Protein AF-N8Q765-F1 (afdb_monomer_lite)

Foldseek 3Di:
DVVVCVQFDDDVVQWDDDPQQKIAGCNDPDGIFHNPPQDDVVVVVSNVVNVCVRSVD

Radius of gyration: 10.91 Å; chains: 1; bounding box: 23×22×25 Å

Sequence (57 aa):
MEFFREVHVGQEEDFTILVSNKISGNFGEVSYINLLKVPNFNDKDKFLKWAHKALNL

pLDDT: mean 83.53, std 5.28, range [58.44, 89.94]

Secondary structure (DSSP, 8-state):
-HHHHHH--S-GGG-EEETTTEEEEEETTEEEEE-TTPPPTTSHHHHHHHHHHHHH-

Structure (mmCIF, N/CA/C/O backbone):
data_AF-N8Q765-F1
#
_entry.id   AF-N8Q765-F1
#
loop_
_atom_site.group_PDB
_atom_site.id
_atom_site.type_symbol
_atom_site.label_atom_id
_atom_site.label_alt_id
_atom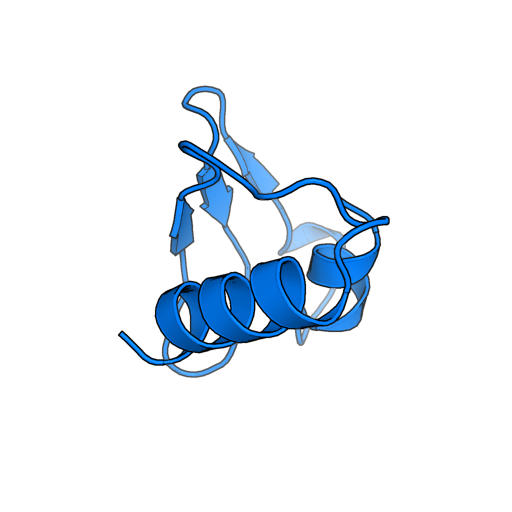_site.label_comp_id
_atom_site.label_a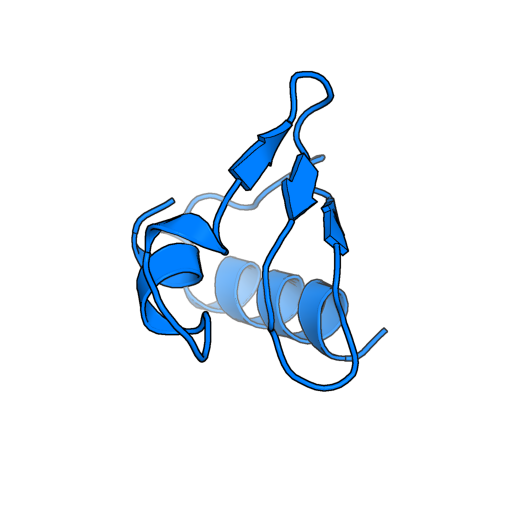sym_id
_atom_site.label_entity_id
_atom_site.label_seq_id
_atom_site.pdbx_PDB_ins_code
_atom_site.Cartn_x
_atom_site.Cartn_y
_atom_site.Cartn_z
_atom_site.occupancy
_atom_site.B_iso_or_equiv
_atom_site.auth_seq_id
_atom_site.auth_comp_id
_atom_site.auth_asym_id
_atom_site.auth_atom_id
_atom_site.pdbx_PDB_model_num
ATOM 1 N N . MET A 1 1 ? 3.267 8.374 -4.449 1.00 70.50 1 MET A N 1
ATOM 2 C CA . MET A 1 1 ? 2.375 8.649 -3.301 1.00 70.50 1 MET A CA 1
ATOM 3 C C . MET A 1 1 ? 0.992 9.074 -3.769 1.00 70.50 1 MET A C 1
ATOM 5 O O . MET A 1 1 ? 0.036 8.563 -3.212 1.00 70.50 1 MET A O 1
ATOM 9 N N . GLU A 1 2 ? 0.877 9.917 -4.800 1.00 78.81 2 GLU A N 1
ATOM 10 C CA . GLU A 1 2 ? -0.413 10.360 -5.369 1.00 78.81 2 GLU A CA 1
ATOM 11 C C . GLU A 1 2 ? -1.345 9.206 -5.757 1.00 78.81 2 GLU A C 1
ATOM 13 O O . GLU A 1 2 ? -2.472 9.179 -5.287 1.00 78.81 2 GLU A O 1
ATOM 18 N N . PHE A 1 3 ? -0.831 8.175 -6.438 1.00 80.44 3 PHE A N 1
ATOM 19 C CA . PHE A 1 3 ? -1.601 6.963 -6.753 1.00 80.44 3 PHE A CA 1
ATOM 20 C C . PHE A 1 3 ? -2.347 6.375 -5.541 1.00 80.44 3 PHE A C 1
ATOM 22 O O . PHE A 1 3 ? -3.509 6.008 -5.643 1.00 80.44 3 PHE A O 1
ATOM 29 N N . PHE A 1 4 ? -1.689 6.302 -4.378 1.00 80.75 4 PHE A N 1
ATOM 30 C CA . PHE A 1 4 ? -2.293 5.737 -3.171 1.00 80.75 4 PHE A CA 1
ATOM 31 C C . PHE A 1 4 ? -3.313 6.660 -2.515 1.00 80.75 4 PHE A C 1
ATOM 33 O O . PHE A 1 4 ? -4.218 6.171 -1.853 1.00 80.75 4 PHE A O 1
ATOM 40 N N . ARG A 1 5 ? -3.192 7.975 -2.707 1.00 82.12 5 ARG A N 1
ATOM 41 C CA . ARG A 1 5 ? -4.239 8.911 -2.293 1.00 82.12 5 ARG A CA 1
ATOM 42 C C . ARG A 1 5 ? -5.479 8.771 -3.170 1.00 82.12 5 ARG A C 1
ATOM 44 O O . ARG A 1 5 ? -6.578 8.848 -2.650 1.00 82.12 5 ARG A O 1
ATOM 51 N N . GLU A 1 6 ? -5.306 8.518 -4.467 1.00 83.31 6 GLU A N 1
ATOM 52 C CA . GLU A 1 6 ? -6.429 8.340 -5.397 1.00 83.31 6 GLU A CA 1
ATOM 53 C C . GLU A 1 6 ? -7.200 7.033 -5.173 1.00 83.31 6 GLU A C 1
ATOM 55 O O . GLU A 1 6 ? -8.414 7.009 -5.343 1.00 83.31 6 GLU A O 1
ATOM 60 N N . VAL A 1 7 ? -6.519 5.943 -4.793 1.00 82.94 7 VAL A N 1
ATOM 61 C CA . VAL A 1 7 ? -7.188 4.654 -4.517 1.00 82.94 7 VAL A CA 1
ATOM 62 C C . VAL A 1 7 ? -7.694 4.512 -3.078 1.00 82.94 7 VAL A C 1
ATOM 64 O O . VAL A 1 7 ? -8.359 3.527 -2.763 1.00 82.94 7 VAL A O 1
ATOM 67 N N . HIS A 1 8 ? -7.367 5.458 -2.196 1.00 83.31 8 HIS A N 1
ATOM 68 C CA . HIS A 1 8 ? -7.888 5.501 -0.831 1.00 83.31 8 HIS A CA 1
ATOM 69 C C . HIS A 1 8 ? -9.358 5.928 -0.841 1.00 83.31 8 HIS A C 1
ATOM 71 O O . HIS A 1 8 ? -9.716 6.948 -1.427 1.00 83.31 8 HIS A O 1
ATOM 77 N N . VAL A 1 9 ? -10.211 5.161 -0.164 1.00 83.00 9 VAL A N 1
ATOM 78 C CA . VAL A 1 9 ? -11.651 5.423 -0.073 1.00 83.00 9 VAL A CA 1
ATOM 79 C C . VAL A 1 9 ? -11.983 6.042 1.280 1.00 83.00 9 VAL A C 1
ATOM 81 O O . VAL A 1 9 ? -12.074 5.347 2.289 1.00 83.00 9 VAL A O 1
ATOM 84 N N . GLY A 1 10 ? -12.222 7.347 1.321 1.00 82.75 10 GLY A N 1
ATOM 85 C CA . GLY A 1 10 ? -12.562 8.039 2.563 1.00 82.75 10 GLY A CA 1
ATOM 86 C C . GLY A 1 10 ? -12.129 9.492 2.532 1.00 82.75 10 GLY A C 1
ATOM 87 O O . GLY A 1 10 ? -11.914 10.057 1.458 1.00 82.75 10 GLY A O 1
ATOM 88 N N . GLN A 1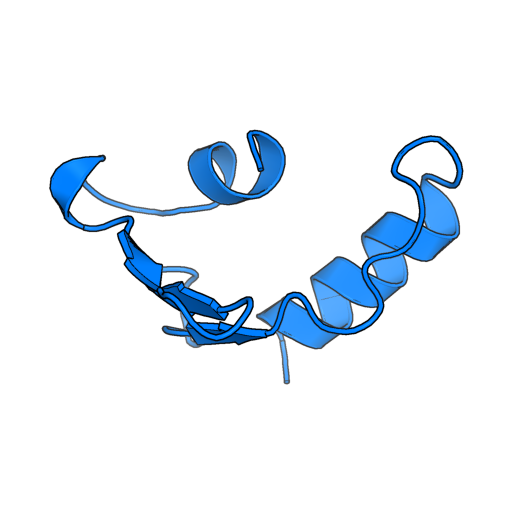 11 ? -12.002 10.100 3.708 1.00 82.88 11 GLN A N 1
ATOM 89 C CA . GLN A 1 11 ? -11.480 11.456 3.803 1.00 82.88 11 GLN A CA 1
ATOM 90 C C . GLN A 1 11 ? -9.950 11.430 3.730 1.00 82.88 11 GLN A C 1
ATOM 92 O O . GLN A 1 11 ? -9.315 10.427 4.063 1.00 82.88 11 GLN A O 1
ATOM 97 N N . GLU A 1 12 ? -9.331 12.533 3.301 1.00 78.75 12 GLU A N 1
ATOM 98 C CA . GLU A 1 12 ? -7.864 12.630 3.254 1.00 78.75 12 GLU A CA 1
ATOM 99 C C . GLU A 1 12 ? -7.216 12.461 4.635 1.00 78.75 12 GLU A C 1
ATOM 101 O O . GLU A 1 12 ? -6.089 11.982 4.727 1.00 78.75 12 GLU A O 1
ATOM 106 N N . GLU A 1 13 ? -7.930 12.816 5.703 1.00 82.81 13 GLU A N 1
ATOM 107 C CA . GLU A 1 13 ? -7.501 12.645 7.095 1.00 82.81 13 GLU A CA 1
ATOM 108 C C . GLU A 1 13 ? -7.362 11.173 7.518 1.00 82.81 13 GLU A C 1
ATOM 110 O O . GLU A 1 13 ? -6.530 10.857 8.368 1.00 82.81 13 GLU A O 1
ATOM 115 N N . ASP A 1 14 ? -8.080 10.256 6.863 1.00 84.12 14 ASP A N 1
ATOM 116 C CA . ASP A 1 14 ? -7.943 8.812 7.081 1.00 84.12 14 ASP A CA 1
ATOM 117 C C . ASP A 1 14 ? -6.694 8.226 6.388 1.00 84.12 14 ASP A C 1
ATOM 119 O O . ASP A 1 14 ? -6.310 7.080 6.646 1.00 84.12 14 ASP A O 1
ATOM 123 N N . PHE A 1 15 ? -6.039 8.992 5.506 1.00 88.12 15 PHE A N 1
ATOM 124 C CA . PHE A 1 15 ? -4.803 8.589 4.840 1.00 88.12 15 PHE A CA 1
ATOM 125 C C . PHE A 1 15 ? -3.584 9.074 5.630 1.00 88.12 15 PHE A C 1
ATOM 127 O O . PHE A 1 15 ? -3.269 10.263 5.680 1.00 88.12 15 PHE A O 1
ATOM 134 N N . THR A 1 16 ? -2.823 8.142 6.200 1.00 88.69 16 THR A N 1
ATOM 135 C CA . THR A 1 16 ? -1.651 8.468 7.023 1.00 88.69 16 THR A CA 1
ATOM 136 C C . THR A 1 16 ? -0.375 7.851 6.467 1.00 88.69 16 THR A C 1
ATOM 138 O O . THR A 1 16 ? -0.289 6.646 6.232 1.00 88.69 16 THR A O 1
ATOM 141 N N . ILE A 1 17 ? 0.669 8.672 6.331 1.00 86.44 17 ILE A N 1
ATOM 142 C CA . ILE A 1 17 ? 2.030 8.206 6.045 1.00 86.44 17 ILE A CA 1
ATOM 143 C C . ILE A 1 17 ? 2.716 7.888 7.373 1.00 86.44 17 ILE A C 1
ATOM 145 O O . ILE A 1 17 ? 2.914 8.766 8.209 1.00 86.44 17 ILE A O 1
ATOM 149 N N . LEU A 1 18 ? 3.094 6.629 7.563 1.00 85.06 18 LEU A N 1
ATOM 150 C CA . LEU A 1 18 ? 3.769 6.145 8.762 1.00 85.06 18 LEU A CA 1
ATOM 151 C C . LEU A 1 18 ? 5.290 6.116 8.545 1.00 85.06 18 LEU A C 1
ATOM 153 O O . LEU A 1 18 ? 5.780 5.807 7.457 1.00 85.06 18 LEU A O 1
ATOM 157 N N . VAL A 1 19 ? 6.047 6.352 9.619 1.00 75.75 19 VAL A N 1
ATOM 158 C CA . VAL A 1 19 ? 7.520 6.488 9.626 1.00 75.75 19 VAL A CA 1
ATOM 159 C C . VAL A 1 19 ? 8.307 5.272 9.103 1.00 75.75 19 VAL A C 1
ATOM 161 O O . VAL A 1 19 ? 9.498 5.378 8.837 1.00 75.75 19 VAL A O 1
ATOM 164 N N . SER A 1 20 ? 7.672 4.111 8.922 1.00 77.69 20 SER A N 1
ATOM 165 C CA . SER A 1 20 ? 8.331 2.849 8.543 1.00 77.69 20 SER A CA 1
ATOM 166 C C . SER A 1 20 ? 8.143 2.454 7.074 1.00 77.69 20 SER A C 1
ATOM 168 O O . SER A 1 20 ? 8.030 1.263 6.784 1.00 77.69 20 SER A O 1
ATOM 170 N N . ASN A 1 21 ? 8.079 3.418 6.149 1.00 84.19 21 ASN A N 1
ATOM 171 C CA . ASN A 1 21 ? 7.711 3.168 4.746 1.00 84.19 21 ASN A CA 1
ATOM 172 C C . ASN A 1 21 ? 6.358 2.456 4.644 1.00 84.19 21 ASN A C 1
ATOM 174 O O . ASN A 1 21 ? 6.195 1.515 3.878 1.00 84.19 21 ASN A O 1
ATOM 178 N N . LYS A 1 22 ? 5.394 2.861 5.466 1.00 86.88 22 LYS A N 1
ATOM 179 C CA . LYS A 1 22 ? 4.044 2.309 5.439 1.00 86.88 22 LYS A CA 1
ATOM 180 C C . LYS A 1 22 ? 3.060 3.435 5.219 1.00 86.88 22 LYS A C 1
ATOM 182 O O . LYS A 1 22 ? 3.283 4.553 5.674 1.00 86.88 22 LYS A O 1
ATOM 187 N N . ILE A 1 23 ? 1.969 3.121 4.551 1.00 89.50 23 ILE A N 1
ATOM 188 C CA . ILE A 1 23 ? 0.802 3.991 4.503 1.00 89.50 23 ILE A CA 1
ATOM 189 C C . ILE A 1 23 ? -0.373 3.243 5.106 1.00 89.50 23 ILE A C 1
ATOM 191 O O . ILE A 1 23 ? -0.504 2.031 4.926 1.00 89.50 23 ILE A O 1
ATOM 195 N N . SER A 1 24 ? -1.171 3.978 5.863 1.00 88.56 24 SER A N 1
ATOM 196 C CA . SER A 1 24 ? -2.450 3.544 6.397 1.00 88.56 24 SER A CA 1
ATOM 197 C C . SER A 1 24 ? -3.540 4.279 5.641 1.00 88.56 24 SER A C 1
ATOM 199 O O . SER A 1 24 ? -3.394 5.468 5.360 1.00 88.56 24 SER A O 1
ATOM 201 N N . GLY A 1 25 ? -4.605 3.573 5.315 1.00 87.75 25 GLY A N 1
ATOM 202 C CA . GLY A 1 25 ? -5.737 4.117 4.586 1.00 87.75 25 GLY A CA 1
ATOM 203 C C . GLY A 1 25 ? -6.769 3.029 4.362 1.00 87.75 25 GLY A C 1
ATOM 204 O O . GLY A 1 25 ? -6.533 1.863 4.668 1.00 87.75 25 GLY A O 1
ATOM 205 N N . ASN A 1 26 ? -7.919 3.404 3.835 1.00 88.19 26 ASN A N 1
ATOM 206 C CA . ASN A 1 26 ? -8.946 2.459 3.455 1.00 88.19 26 ASN A CA 1
ATOM 207 C C . ASN A 1 26 ? -8.745 2.080 1.987 1.00 88.19 26 ASN A C 1
ATOM 209 O O . ASN A 1 26 ? -9.134 2.820 1.083 1.00 88.19 26 ASN A O 1
ATOM 213 N N . PHE A 1 27 ? -8.133 0.921 1.760 1.00 85.81 27 PHE A N 1
ATOM 214 C CA . PHE A 1 27 ? -7.925 0.355 0.428 1.00 85.81 27 PHE A CA 1
ATOM 215 C C . PHE A 1 27 ? -8.817 -0.876 0.202 1.00 85.81 27 PHE A C 1
ATOM 217 O O . PHE A 1 27 ? -8.422 -1.821 -0.479 1.00 85.81 27 PHE A O 1
ATOM 224 N N . GLY A 1 28 ? -10.007 -0.892 0.813 1.00 83.06 28 GLY A N 1
ATOM 225 C CA . GLY A 1 28 ? -10.890 -2.057 0.843 1.00 83.06 28 GLY A CA 1
ATOM 226 C C . GLY A 1 28 ? -10.517 -3.003 1.984 1.00 83.06 28 GLY A C 1
ATOM 227 O O . GLY A 1 28 ? -10.513 -2.606 3.145 1.00 83.06 28 GLY A O 1
ATOM 228 N N . GLU A 1 29 ? -10.195 -4.257 1.665 1.00 82.00 29 GLU A N 1
ATOM 229 C CA . GLU A 1 29 ? -9.807 -5.268 2.667 1.00 82.00 29 GLU A CA 1
ATOM 230 C C . GLU A 1 29 ? -8.409 -5.019 3.264 1.00 82.00 29 GLU A C 1
ATOM 232 O O . GLU A 1 29 ? -8.055 -5.580 4.302 1.00 82.00 29 GLU A O 1
ATOM 237 N N . VAL A 1 30 ? -7.615 -4.145 2.635 1.00 82.00 30 VAL A N 1
ATOM 238 C CA . VAL A 1 30 ? -6.272 -3.779 3.089 1.00 82.00 30 VAL A CA 1
ATOM 239 C C . VAL A 1 30 ? -6.295 -2.405 3.749 1.00 82.00 30 VAL A C 1
ATOM 241 O O . VAL A 1 30 ? -6.634 -1.403 3.125 1.00 82.00 30 VAL A O 1
ATOM 244 N N . SER A 1 31 ? -5.864 -2.344 5.012 1.00 84.75 31 SER A N 1
ATOM 245 C CA . SER A 1 31 ? -5.741 -1.079 5.757 1.00 84.75 31 SER A CA 1
ATOM 246 C C . SER A 1 31 ? -4.317 -0.513 5.786 1.00 84.75 31 SER A C 1
ATOM 248 O O . SER A 1 31 ? -4.108 0.647 6.133 1.00 84.75 31 SER A O 1
ATOM 250 N N . TYR A 1 32 ? -3.319 -1.330 5.434 1.00 87.50 32 TYR A N 1
ATOM 251 C CA . TYR A 1 32 ? -1.907 -0.956 5.477 1.00 87.50 32 TYR A CA 1
ATOM 252 C C . TYR A 1 32 ? -1.165 -1.440 4.241 1.00 87.50 32 TYR A C 1
ATOM 254 O O . TYR A 1 32 ? -1.169 -2.630 3.935 1.00 87.50 32 TYR A O 1
ATOM 262 N N . ILE A 1 33 ? -0.426 -0.540 3.601 1.00 86.31 33 ILE A N 1
ATOM 263 C CA . ILE A 1 33 ? 0.443 -0.872 2.473 1.00 86.31 33 ILE A CA 1
ATOM 264 C C . ILE A 1 33 ? 1.888 -0.627 2.877 1.00 86.31 33 ILE A C 1
ATOM 266 O O . ILE A 1 33 ? 2.249 0.433 3.394 1.00 86.31 33 ILE A O 1
ATOM 270 N N . ASN A 1 34 ? 2.732 -1.623 2.627 1.00 86.25 34 ASN A N 1
ATOM 271 C CA . ASN A 1 34 ? 4.164 -1.523 2.847 1.00 86.25 34 ASN A CA 1
ATOM 272 C C . ASN A 1 34 ? 4.862 -1.037 1.570 1.00 86.25 34 ASN A C 1
ATOM 274 O O . ASN A 1 34 ? 4.846 -1.713 0.546 1.00 86.25 34 ASN A O 1
ATOM 278 N N . LEU A 1 35 ? 5.509 0.119 1.653 1.00 84.81 35 LEU A N 1
ATOM 279 C CA . LEU A 1 35 ? 6.265 0.773 0.586 1.00 84.81 35 LEU A CA 1
ATOM 280 C C . LEU A 1 35 ? 7.731 0.305 0.535 1.00 84.81 35 LEU A C 1
ATOM 282 O O . LEU A 1 35 ? 8.609 1.008 0.036 1.00 84.81 35 LEU A O 1
ATOM 286 N N . LEU A 1 36 ? 8.042 -0.886 1.046 1.00 81.00 36 LEU A N 1
ATOM 287 C CA . LEU A 1 36 ? 9.344 -1.501 0.814 1.00 81.00 36 LEU A CA 1
ATOM 288 C C . LEU A 1 36 ? 9.441 -1.991 -0.639 1.00 81.00 36 LEU A C 1
ATOM 290 O O . LEU A 1 36 ? 8.608 -2.765 -1.106 1.00 81.00 36 LEU A O 1
ATOM 294 N N . LYS A 1 37 ? 10.515 -1.586 -1.330 1.00 81.88 37 LYS A N 1
ATOM 295 C CA . LYS A 1 37 ? 10.843 -1.999 -2.709 1.00 81.88 37 LYS A CA 1
ATOM 296 C C . LYS A 1 37 ? 9.792 -1.602 -3.760 1.00 81.88 37 LYS A C 1
ATOM 298 O O . LYS A 1 37 ? 9.560 -2.359 -4.703 1.00 81.88 37 LYS A O 1
ATOM 303 N N . VAL A 1 38 ? 9.188 -0.418 -3.623 1.00 84.31 38 VAL A N 1
ATOM 304 C CA . VAL A 1 38 ? 8.279 0.131 -4.645 1.00 84.31 38 VAL A CA 1
ATOM 305 C C . VAL A 1 38 ? 9.006 0.204 -5.998 1.00 84.31 38 VAL A C 1
ATOM 307 O O . VAL A 1 38 ? 10.085 0.800 -6.070 1.00 84.31 38 VAL A O 1
ATOM 310 N N . PRO A 1 39 ? 8.463 -0.397 -7.073 1.00 84.94 39 PRO A N 1
ATOM 311 C CA . PRO A 1 39 ? 9.017 -0.251 -8.413 1.00 84.94 39 PRO A CA 1
ATOM 312 C C . PRO A 1 39 ? 8.971 1.206 -8.875 1.00 84.94 39 PRO A C 1
ATOM 314 O O . PRO A 1 39 ? 8.118 1.977 -8.442 1.00 84.94 39 PRO A O 1
ATOM 317 N N . ASN A 1 40 ? 9.849 1.578 -9.807 1.00 80.62 40 ASN A N 1
ATOM 318 C CA . ASN A 1 40 ? 9.744 2.886 -10.444 1.00 80.62 40 ASN A CA 1
ATOM 319 C C . ASN A 1 40 ? 8.396 2.988 -11.181 1.00 80.62 40 ASN A C 1
ATOM 321 O O . ASN A 1 40 ? 8.042 2.086 -11.937 1.00 80.62 40 ASN A O 1
ATOM 325 N N . PHE A 1 41 ? 7.667 4.084 -10.974 1.00 76.31 41 PHE A N 1
ATOM 326 C CA . PHE A 1 41 ? 6.389 4.341 -11.638 1.00 76.31 41 PHE A CA 1
ATOM 327 C C . PHE A 1 41 ? 6.508 4.379 -13.172 1.00 76.31 41 PHE A C 1
ATOM 329 O O . PHE A 1 41 ? 5.57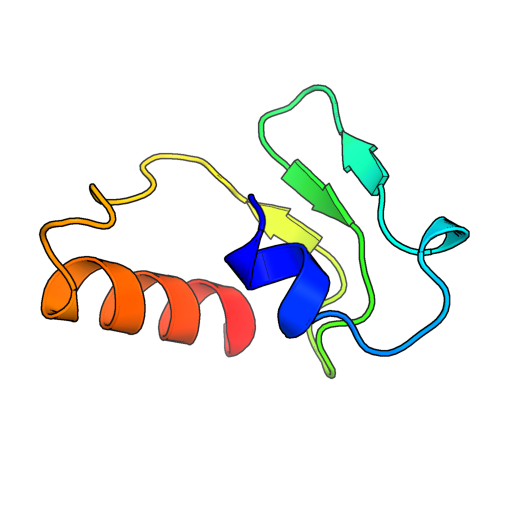7 3.979 -13.868 1.00 76.31 41 PHE A O 1
ATOM 336 N N . ASN A 1 42 ? 7.672 4.778 -13.700 1.00 83.38 42 ASN A N 1
ATOM 337 C CA . ASN A 1 42 ? 7.958 4.749 -15.139 1.00 83.38 42 ASN A CA 1
ATOM 338 C C . ASN A 1 42 ? 7.917 3.323 -15.715 1.00 83.38 42 ASN A C 1
ATOM 340 O O . ASN A 1 42 ? 7.682 3.139 -16.906 1.00 83.38 42 ASN A O 1
ATOM 344 N N . ASP A 1 43 ? 8.101 2.311 -14.868 1.00 88.69 43 ASP A N 1
ATOM 345 C CA . ASP A 1 43 ? 7.975 0.897 -15.204 1.00 88.69 43 ASP A CA 1
ATOM 346 C C . ASP A 1 43 ? 6.541 0.430 -14.889 1.00 88.69 43 ASP A C 1
ATOM 348 O O . ASP A 1 43 ? 6.284 -0.343 -13.960 1.00 88.69 43 ASP A O 1
ATOM 352 N N . LYS A 1 44 ? 5.574 0.996 -15.630 1.00 85.06 44 LYS A N 1
ATOM 353 C CA . LYS A 1 44 ? 4.132 0.938 -15.326 1.00 85.06 44 LYS A CA 1
ATOM 354 C C . LYS A 1 44 ? 3.621 -0.484 -15.077 1.00 85.06 44 LYS A C 1
ATOM 356 O O . LYS A 1 44 ? 2.864 -0.702 -14.137 1.00 85.06 44 LYS A O 1
ATOM 361 N N . ASP A 1 45 ? 4.048 -1.458 -15.880 1.00 89.94 45 ASP A N 1
ATOM 362 C CA . ASP A 1 45 ? 3.625 -2.859 -15.742 1.00 89.94 45 ASP A CA 1
ATOM 363 C C . ASP A 1 45 ? 4.117 -3.477 -14.423 1.00 89.94 45 ASP A C 1
ATOM 365 O O . ASP A 1 45 ? 3.359 -4.103 -13.675 1.00 89.94 45 ASP A O 1
ATOM 369 N N . LYS A 1 46 ? 5.385 -3.226 -14.086 1.00 89.06 46 LYS A N 1
ATOM 370 C CA . LYS A 1 46 ? 6.003 -3.696 -12.847 1.00 89.06 46 LYS A CA 1
ATOM 371 C C . LYS A 1 46 ? 5.382 -3.026 -11.624 1.00 89.06 46 LYS A C 1
ATOM 373 O O . LYS A 1 46 ? 5.131 -3.701 -10.624 1.00 89.06 46 LYS A O 1
ATOM 378 N N . PHE A 1 47 ? 5.111 -1.724 -11.715 1.00 88.69 47 PHE A N 1
ATOM 379 C CA . PHE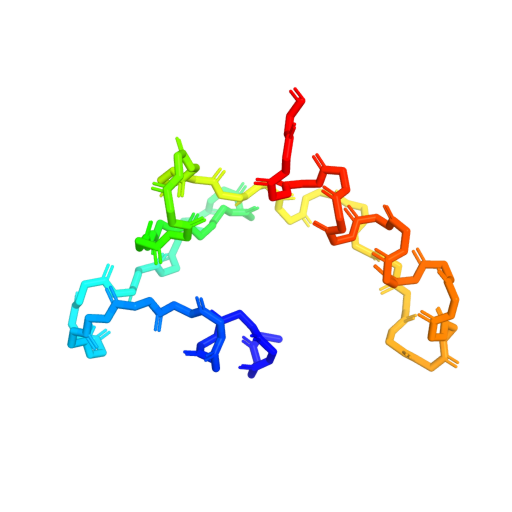 A 1 47 ? 4.433 -0.963 -10.671 1.00 88.69 47 PHE A CA 1
ATOM 380 C C . PHE A 1 47 ? 3.012 -1.481 -10.430 1.00 88.69 47 PHE A C 1
ATOM 382 O O . PHE A 1 47 ? 2.675 -1.787 -9.289 1.00 88.69 47 PHE A O 1
ATOM 389 N N . LEU A 1 48 ? 2.208 -1.664 -11.483 1.00 87.44 48 LEU A N 1
ATOM 390 C CA . LEU A 1 48 ? 0.833 -2.165 -11.368 1.00 87.44 48 LEU A CA 1
ATOM 391 C C . LEU A 1 48 ? 0.779 -3.578 -10.778 1.00 87.44 48 LEU A C 1
ATOM 393 O O . LEU A 1 48 ? -0.022 -3.834 -9.881 1.00 87.44 48 LEU A O 1
ATOM 397 N N . LYS A 1 49 ? 1.664 -4.485 -11.212 1.00 89.12 49 LYS A N 1
ATOM 398 C CA . LYS A 1 49 ? 1.760 -5.842 -10.641 1.00 89.12 49 LYS A CA 1
ATOM 399 C C . LYS A 1 49 ? 2.104 -5.822 -9.155 1.00 89.12 49 LYS A C 1
ATOM 401 O O . LYS A 1 49 ? 1.561 -6.615 -8.388 1.00 89.12 49 LYS A O 1
ATOM 406 N N . TRP A 1 50 ? 3.013 -4.942 -8.747 1.00 89.94 50 TRP A N 1
ATOM 407 C CA . TRP A 1 50 ? 3.348 -4.772 -7.338 1.00 89.94 50 TRP A CA 1
ATOM 408 C C . TRP A 1 50 ? 2.182 -4.163 -6.549 1.00 89.94 50 TRP A C 1
ATOM 410 O O . TRP A 1 50 ? 1.828 -4.709 -5.508 1.00 89.94 50 TRP A O 1
ATOM 420 N N . ALA A 1 51 ? 1.545 -3.107 -7.062 1.00 86.88 51 ALA A N 1
ATOM 421 C CA . ALA A 1 51 ? 0.413 -2.453 -6.411 1.00 86.88 51 ALA A CA 1
ATOM 422 C C . ALA A 1 51 ? -0.756 -3.428 -6.220 1.00 86.88 51 ALA A C 1
ATOM 424 O O . ALA A 1 51 ? -1.309 -3.514 -5.130 1.00 86.88 51 ALA A O 1
ATOM 425 N N . HIS A 1 52 ? -1.063 -4.241 -7.234 1.00 86.00 52 HIS A N 1
ATOM 426 C CA . HIS A 1 52 ? -2.094 -5.271 -7.142 1.00 86.00 52 HIS A CA 1
ATOM 427 C C . HIS A 1 52 ? -1.795 -6.295 -6.042 1.00 86.00 52 HIS A C 1
ATOM 429 O O . HIS A 1 52 ? -2.693 -6.649 -5.288 1.00 86.00 52 HIS A O 1
ATOM 435 N N . LYS A 1 53 ? -0.543 -6.757 -5.915 1.00 86.06 53 LYS A N 1
ATOM 436 C CA . LYS A 1 53 ? -0.141 -7.65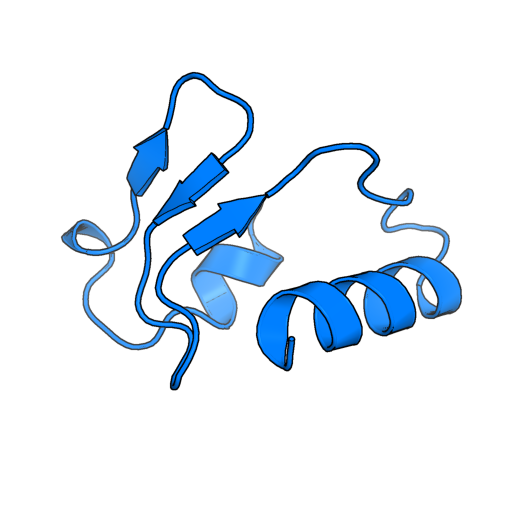5 -4.817 1.00 86.06 53 LYS A CA 1
ATOM 437 C C . LYS A 1 53 ? -0.221 -6.978 -3.453 1.00 86.06 53 LYS A C 1
ATOM 439 O O . LYS A 1 53 ? -0.577 -7.616 -2.476 1.00 86.06 53 LYS A O 1
ATOM 444 N N . ALA A 1 54 ? 0.133 -5.699 -3.382 1.00 82.88 54 ALA A N 1
ATOM 445 C CA . ALA A 1 54 ? 0.102 -4.946 -2.138 1.00 82.88 54 ALA A CA 1
ATOM 446 C C . ALA A 1 54 ? -1.332 -4.650 -1.660 1.00 82.88 54 ALA A C 1
ATOM 448 O O . ALA A 1 54 ? -1.543 -4.490 -0.463 1.00 82.88 54 ALA A O 1
ATOM 449 N N . LEU A 1 55 ? -2.291 -4.587 -2.590 1.00 81.06 55 LEU A N 1
ATOM 450 C CA . LEU A 1 55 ? -3.703 -4.285 -2.339 1.00 81.06 55 LEU A CA 1
ATOM 451 C C . LEU A 1 55 ? -4.602 -5.523 -2.201 1.00 81.06 55 LEU A C 1
ATOM 453 O O . LEU A 1 55 ? -5.682 -5.401 -1.645 1.00 81.06 55 LEU A O 1
ATOM 457 N N . ASN A 1 56 ? -4.187 -6.689 -2.704 1.00 73.75 56 ASN A N 1
ATOM 458 C CA . ASN A 1 56 ? -5.018 -7.905 -2.727 1.00 73.75 56 ASN A CA 1
ATOM 459 C C . ASN A 1 56 ? -4.419 -9.094 -1.959 1.00 73.75 56 ASN A C 1
ATOM 461 O O . ASN A 1 56 ? -4.894 -10.200 -2.178 1.00 73.75 56 ASN A O 1
ATOM 465 N N . LEU A 1 57 ? -3.366 -8.861 -1.158 1.00 58.44 57 LEU A N 1
ATOM 466 C CA . LEU A 1 57 ? -2.632 -9.829 -0.317 1.00 58.44 57 LEU A CA 1
ATOM 467 C C . LEU A 1 57 ? -2.778 -11.316 -0.702 1.00 58.44 57 LEU A C 1
ATOM 469 O O . LEU A 1 57 ? -3.745 -11.970 -0.260 1.00 58.44 57 LEU A O 1
#

Organism: NCBI:txid1217671